Protein AF-A0A4U9WC93-F1 (afdb_monomer)

Mean predicted aligned error: 8.39 Å

Sequence (96 aa):
MNYPVYSKITGEVKYGGENSRIDLLLQAENRVDCYIEVKSVTLLQHQQGYFPDAVTLRGQKHLRELQNVVE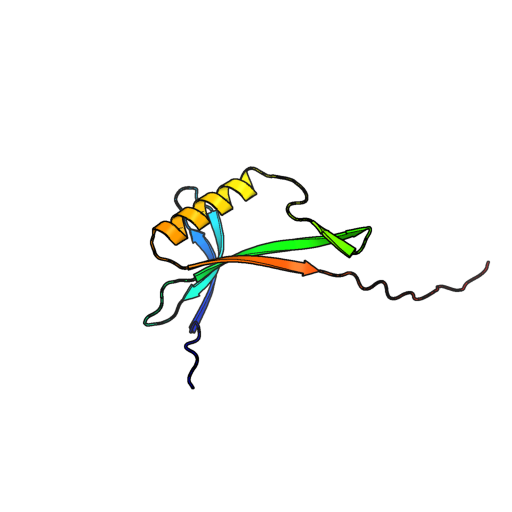QGQRAVLFFAVFTQRHRSGHPSKSY

Structure (mmCIF, N/CA/C/O backbone):
data_AF-A0A4U9WC93-F1
#
_entry.id   AF-A0A4U9WC93-F1
#
loop_
_atom_site.group_PDB
_atom_site.id
_atom_site.type_symbol
_atom_site.label_atom_id
_atom_site.label_alt_id
_atom_site.label_comp_id
_atom_site.label_asym_id
_atom_site.label_entity_id
_atom_site.label_seq_id
_atom_site.pdbx_PDB_ins_code
_atom_site.Cartn_x
_atom_site.Cartn_y
_atom_site.Cartn_z
_atom_site.occupancy
_atom_site.B_iso_or_equiv
_atom_site.auth_seq_id
_atom_site.auth_comp_id
_atom_site.auth_asym_id
_atom_site.auth_atom_id
_atom_site.pdbx_PDB_model_num
ATOM 1 N N . MET A 1 1 ? -23.302 -20.244 4.275 1.00 45.59 1 MET A N 1
ATOM 2 C CA . MET A 1 1 ? -21.998 -19.840 4.843 1.00 45.59 1 MET A CA 1
ATOM 3 C C . MET A 1 1 ? -21.797 -18.381 4.463 1.00 45.59 1 MET A C 1
ATOM 5 O O . MET A 1 1 ? -21.663 -18.101 3.282 1.00 45.59 1 MET A O 1
ATOM 9 N N . ASN A 1 2 ? -21.948 -17.452 5.409 1.00 56.53 2 ASN A N 1
ATOM 10 C CA . ASN A 1 2 ? -21.826 -16.022 5.124 1.00 56.53 2 ASN A CA 1
ATOM 11 C C . ASN A 1 2 ? -20.339 -15.672 5.237 1.00 56.53 2 ASN A C 1
ATOM 13 O O . ASN A 1 2 ? -19.791 -15.712 6.336 1.00 56.53 2 ASN A O 1
ATOM 17 N N . TYR A 1 3 ? -19.657 -15.438 4.117 1.00 58.62 3 TYR A N 1
ATOM 18 C CA . TYR A 1 3 ? -18.273 -14.976 4.167 1.00 58.62 3 TYR A CA 1
ATOM 19 C C . TYR A 1 3 ? -18.305 -13.513 4.601 1.00 58.62 3 TYR A C 1
ATOM 21 O O . TYR A 1 3 ? -18.894 -12.705 3.884 1.00 58.62 3 TYR A O 1
ATOM 29 N N . PRO A 1 4 ? -17.724 -13.139 5.751 1.00 65.94 4 PRO A N 1
ATOM 30 C CA . PRO A 1 4 ? -17.679 -11.737 6.129 1.00 65.94 4 PRO A CA 1
ATOM 31 C C . PRO A 1 4 ? -16.906 -10.971 5.049 1.00 65.94 4 PRO A C 1
ATOM 33 O O . PRO A 1 4 ? -15.779 -11.339 4.697 1.00 65.94 4 PRO A O 1
ATOM 36 N N . VAL A 1 5 ? -17.522 -9.925 4.501 1.00 87.50 5 VAL A N 1
ATOM 37 C CA . VAL A 1 5 ? -16.969 -9.061 3.445 1.00 87.50 5 VAL A CA 1
ATOM 38 C C . VAL A 1 5 ? -16.551 -7.734 4.079 1.00 87.50 5 VAL A C 1
ATOM 40 O O . VAL A 1 5 ? -17.120 -7.325 5.089 1.00 87.50 5 VAL A O 1
ATOM 43 N N . TYR A 1 6 ? -15.534 -7.070 3.531 1.00 94.81 6 TYR A N 1
ATOM 44 C CA . TYR A 1 6 ? -15.286 -5.667 3.874 1.00 94.81 6 TYR A CA 1
ATOM 45 C C . TYR A 1 6 ? -16.440 -4.808 3.337 1.00 94.81 6 TYR A C 1
ATOM 47 O O . TYR A 1 6 ? -16.810 -4.954 2.174 1.00 94.81 6 TYR A O 1
ATOM 55 N N . SER A 1 7 ? -17.028 -3.946 4.168 1.00 95.06 7 SER A N 1
ATOM 56 C CA . SER A 1 7 ? -18.212 -3.150 3.812 1.00 95.06 7 SER A CA 1
ATOM 57 C C . SER A 1 7 ? -17.869 -1.767 3.259 1.00 95.06 7 SER A C 1
ATOM 59 O O . SER A 1 7 ? -18.713 -1.136 2.626 1.00 95.06 7 SER A O 1
ATOM 61 N N . LYS A 1 8 ? -16.633 -1.296 3.464 1.00 97.12 8 LYS A N 1
ATOM 62 C CA . LYS A 1 8 ? -16.152 0.005 2.989 1.00 97.12 8 LYS A CA 1
ATOM 63 C C . LYS A 1 8 ? -14.797 -0.128 2.305 1.00 97.12 8 LYS A C 1
ATOM 65 O O . LYS A 1 8 ? -13.916 -0.825 2.803 1.00 97.12 8 LYS A O 1
ATOM 70 N N . ILE A 1 9 ? -14.634 0.589 1.194 1.00 98.06 9 ILE A N 1
ATOM 71 C CA . ILE A 1 9 ? -13.395 0.692 0.417 1.00 98.06 9 ILE A CA 1
ATOM 72 C C . ILE A 1 9 ? -13.088 2.178 0.231 1.00 98.06 9 ILE A C 1
ATOM 74 O O . ILE A 1 9 ? -13.943 2.920 -0.248 1.00 98.06 9 ILE A O 1
ATOM 78 N N . THR A 1 10 ? -11.891 2.617 0.618 1.00 98.50 10 THR A N 1
ATOM 79 C CA . THR A 1 10 ? -11.434 4.007 0.443 1.00 98.50 10 THR A CA 1
ATOM 80 C C . THR A 1 10 ? -10.083 4.015 -0.261 1.00 98.50 10 THR A C 1
ATOM 82 O O . THR A 1 10 ? -9.197 3.270 0.145 1.00 98.50 10 THR A O 1
ATOM 85 N N . GLY A 1 11 ? -9.919 4.835 -1.299 1.00 98.25 11 GLY A N 1
ATOM 86 C CA . GLY A 1 11 ? -8.645 4.973 -2.008 1.00 98.25 11 GLY A CA 1
ATOM 87 C C . GLY A 1 11 ? -7.765 6.101 -1.469 1.00 98.25 11 GLY A C 1
ATOM 88 O O . GLY A 1 11 ? -8.278 7.050 -0.872 1.00 98.25 11 GLY A O 1
ATOM 89 N N . GLU A 1 12 ? -6.455 6.017 -1.718 1.00 97.56 12 GLU A N 1
ATOM 90 C CA . GLU A 1 12 ? -5.476 7.103 -1.496 1.00 97.56 12 GLU A CA 1
ATOM 91 C C . GLU A 1 12 ? -5.427 7.641 -0.049 1.00 97.56 12 GLU A C 1
ATOM 93 O O . GLU A 1 12 ? -5.227 8.84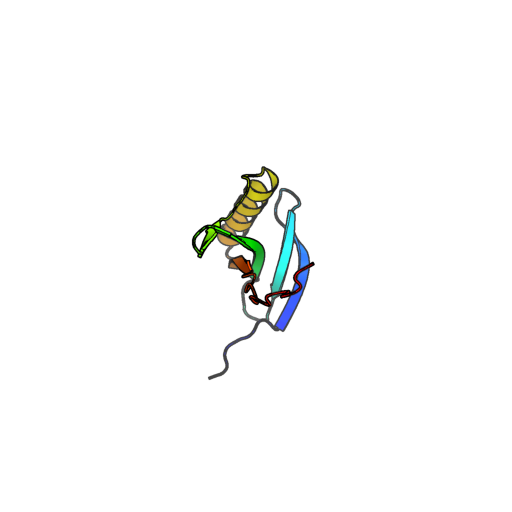2 0.207 1.00 97.56 12 GLU A O 1
ATOM 98 N N . VAL A 1 13 ? -5.613 6.748 0.926 1.00 98.00 13 VAL A N 1
ATOM 99 C CA . VAL A 1 13 ? -5.661 7.100 2.351 1.00 98.00 13 VAL A CA 1
ATOM 100 C C . VAL A 1 13 ? -4.245 7.289 2.888 1.00 98.00 13 VAL A C 1
ATOM 102 O O . VAL A 1 13 ? -3.383 6.433 2.712 1.00 98.00 13 VAL A O 1
ATOM 105 N N . LYS A 1 14 ? -3.988 8.415 3.562 1.00 97.12 14 LYS A N 1
ATOM 106 C CA . LYS A 1 14 ? -2.700 8.642 4.232 1.00 97.12 14 LYS A CA 1
ATOM 107 C C . LYS A 1 14 ? -2.511 7.654 5.385 1.00 97.12 14 LYS A C 1
ATOM 109 O O . LYS A 1 14 ? -3.440 7.449 6.162 1.00 97.12 14 LYS A O 1
ATOM 114 N N . TYR A 1 15 ? -1.314 7.092 5.517 1.00 94.88 15 TYR A N 1
ATOM 115 C CA . TYR A 1 15 ? -0.967 6.149 6.580 1.00 94.88 15 TYR A CA 1
ATOM 116 C C . TYR A 1 15 ? 0.529 6.205 6.913 1.00 94.88 15 TYR A C 1
ATOM 118 O O . TYR A 1 15 ? 1.314 6.800 6.172 1.00 94.88 15 TYR A O 1
ATOM 126 N N . GLY A 1 16 ? 0.894 5.564 8.027 1.00 90.50 16 GLY A N 1
ATOM 127 C CA . GLY A 1 16 ? 2.276 5.448 8.483 1.00 90.50 16 GLY A CA 1
ATOM 128 C C . GLY A 1 16 ? 2.880 6.755 9.010 1.00 90.50 16 GLY A C 1
ATOM 129 O O . GLY A 1 16 ? 2.259 7.819 8.988 1.00 90.50 16 GLY A O 1
ATOM 130 N N . GLY A 1 17 ? 4.097 6.655 9.548 1.00 89.19 17 GLY A N 1
ATOM 131 C CA . GLY A 1 17 ? 4.837 7.796 10.100 1.00 89.19 17 GLY A CA 1
ATOM 132 C C . GLY A 1 17 ? 5.619 8.593 9.052 1.00 89.19 17 GLY A C 1
ATOM 133 O O . GLY A 1 17 ? 6.010 9.728 9.312 1.00 89.19 17 GLY A O 1
ATOM 134 N N . GLU A 1 18 ? 5.824 8.033 7.855 1.00 89.69 18 GLU A N 1
ATOM 135 C CA . GLU A 1 18 ? 6.579 8.645 6.755 1.00 89.69 18 GLU A CA 1
ATOM 136 C C . GLU A 1 18 ? 5.647 9.252 5.676 1.00 89.69 18 GLU A C 1
ATOM 138 O O . GLU A 1 18 ? 6.072 9.522 4.543 1.00 89.69 18 GLU A O 1
ATOM 143 N N . ASN A 1 19 ? 4.375 9.501 6.027 1.00 91.44 19 ASN A N 1
ATOM 144 C CA . ASN A 1 19 ? 3.354 10.169 5.209 1.00 91.44 19 ASN A CA 1
ATOM 145 C C . ASN A 1 19 ? 3.115 9.521 3.830 1.00 91.44 19 ASN A C 1
ATOM 147 O O . ASN A 1 19 ? 2.978 10.228 2.822 1.00 91.44 19 ASN A O 1
ATOM 151 N N . SER A 1 20 ? 3.067 8.190 3.744 1.00 94.81 20 SER A N 1
ATOM 152 C CA . SER A 1 20 ? 2.613 7.533 2.510 1.00 94.81 20 SER A CA 1
ATOM 153 C C . SER A 1 20 ? 1.101 7.547 2.356 1.00 94.81 20 SER A C 1
ATOM 155 O O . SER A 1 20 ? 0.347 7.908 3.260 1.00 94.81 20 SER A O 1
ATOM 157 N N . ARG A 1 21 ? 0.659 7.163 1.158 1.00 97.56 21 ARG A N 1
ATOM 158 C CA . ARG A 1 21 ? -0.735 6.869 0.842 1.00 97.56 21 ARG A CA 1
ATOM 159 C C . ARG A 1 21 ? -0.854 5.420 0.417 1.00 97.56 21 ARG A C 1
ATOM 161 O O . ARG A 1 21 ? -0.019 4.968 -0.361 1.00 97.56 21 ARG A O 1
ATOM 168 N N . ILE A 1 22 ? -1.838 4.724 0.974 1.00 97.69 22 ILE A N 1
ATOM 169 C CA . ILE A 1 22 ? -2.187 3.364 0.581 1.00 97.69 22 ILE A CA 1
ATOM 170 C C . ILE A 1 22 ? -3.167 3.434 -0.587 1.00 97.69 22 ILE A C 1
ATOM 172 O O . ILE A 1 22 ? -4.056 4.293 -0.585 1.00 97.69 22 ILE A O 1
ATOM 176 N N . ASP A 1 23 ? -3.025 2.534 -1.559 1.00 97.94 23 ASP A N 1
ATOM 177 C CA . ASP A 1 23 ? -3.896 2.532 -2.737 1.00 97.94 23 ASP A CA 1
ATOM 178 C C . ASP A 1 23 ? -5.347 2.236 -2.344 1.00 97.94 23 ASP A C 1
ATOM 180 O O . ASP A 1 23 ? -6.251 2.943 -2.787 1.00 97.94 23 ASP A O 1
ATOM 184 N N . LEU A 1 24 ? -5.577 1.244 -1.470 1.00 98.38 24 LEU A N 1
ATOM 185 C CA . LEU A 1 24 ? -6.901 0.924 -0.925 1.00 98.38 24 LEU A CA 1
ATOM 186 C C . LEU A 1 24 ? -6.847 0.611 0.576 1.00 98.38 24 LEU A C 1
ATOM 188 O O . LEU A 1 24 ? -6.001 -0.149 1.043 1.00 98.38 24 LEU A O 1
ATOM 192 N N . LEU A 1 25 ? -7.823 1.127 1.317 1.00 98.44 25 LEU A N 1
ATOM 193 C CA . LEU A 1 25 ? -8.133 0.754 2.694 1.00 98.44 25 LEU A CA 1
ATOM 194 C C . LEU A 1 25 ? -9.514 0.095 2.735 1.00 98.44 25 LEU A C 1
ATOM 196 O O . LEU A 1 25 ? -10.518 0.733 2.398 1.00 98.44 25 LEU A O 1
ATOM 200 N N . LEU A 1 26 ? -9.566 -1.173 3.147 1.00 98.06 26 LEU A N 1
ATOM 201 C CA . LEU A 1 26 ? -10.812 -1.909 3.345 1.00 98.06 26 LEU A CA 1
ATOM 202 C C . LEU A 1 26 ? -11.159 -1.978 4.831 1.00 98.06 26 LEU A C 1
ATOM 204 O O . LEU A 1 26 ? -10.314 -2.349 5.643 1.00 98.06 26 LEU A O 1
ATOM 208 N N . GLN A 1 27 ? -12.413 -1.682 5.167 1.00 97.50 27 GLN A N 1
ATOM 209 C CA . GLN A 1 27 ? -12.907 -1.658 6.547 1.00 97.50 27 GLN A CA 1
ATOM 210 C C . GLN A 1 27 ? -14.240 -2.413 6.656 1.00 97.50 27 GLN A C 1
ATOM 212 O O . GLN A 1 27 ? -15.003 -2.494 5.688 1.00 97.50 27 GLN A O 1
ATOM 217 N N . ALA A 1 28 ? -14.510 -2.995 7.822 1.00 95.75 28 ALA A N 1
ATOM 218 C CA . ALA A 1 28 ? -15.781 -3.633 8.166 1.00 95.75 28 ALA A CA 1
ATOM 219 C C . ALA A 1 28 ? -15.958 -3.685 9.685 1.00 95.75 28 ALA A C 1
ATOM 221 O O . ALA A 1 28 ? -14.981 -3.717 10.429 1.00 95.75 28 ALA A O 1
ATOM 222 N N . GLU A 1 29 ? -17.208 -3.767 10.140 1.00 92.69 29 GLU A N 1
ATOM 223 C CA . GLU A 1 29 ? -17.495 -4.054 11.545 1.00 92.69 29 GLU A CA 1
ATOM 224 C C . GLU A 1 29 ? -16.896 -5.409 11.951 1.00 92.69 29 GLU A C 1
ATOM 226 O O . GLU A 1 29 ? -16.953 -6.383 11.195 1.00 92.69 29 GLU A O 1
ATOM 231 N N . ASN A 1 30 ? -16.329 -5.471 13.159 1.00 90.94 30 ASN A N 1
ATOM 232 C CA . ASN A 1 30 ? -15.724 -6.675 13.741 1.00 90.94 30 ASN A CA 1
ATOM 233 C C . ASN A 1 30 ? -14.559 -7.273 12.927 1.00 90.94 30 ASN A C 1
ATOM 235 O O . ASN A 1 30 ? -14.302 -8.478 12.995 1.00 90.94 30 ASN A O 1
ATOM 239 N N . ARG A 1 31 ? -13.841 -6.454 12.149 1.00 93.50 31 ARG A N 1
ATOM 240 C CA . ARG A 1 31 ? -12.624 -6.861 11.435 1.00 93.50 31 ARG A CA 1
ATOM 241 C C . ARG A 1 31 ? -11.554 -5.790 11.560 1.00 93.50 31 ARG A C 1
ATOM 243 O O . ARG A 1 31 ? -11.862 -4.609 11.633 1.00 93.50 31 ARG A O 1
ATOM 250 N N . VAL A 1 32 ? -10.302 -6.227 11.537 1.00 96.88 32 VAL A N 1
ATOM 251 C CA . VAL A 1 32 ? -9.164 -5.319 11.389 1.00 96.88 32 VAL A CA 1
ATOM 252 C C . VAL A 1 32 ? -9.162 -4.705 9.993 1.00 96.88 32 VAL A C 1
ATOM 254 O O . VAL A 1 32 ? -9.583 -5.346 9.017 1.00 96.88 32 VAL A O 1
ATOM 257 N N . ASP A 1 33 ? -8.663 -3.480 9.905 1.00 97.81 33 ASP A N 1
ATOM 258 C CA . ASP A 1 33 ? -8.525 -2.765 8.649 1.00 97.81 33 ASP A CA 1
ATOM 259 C C . ASP A 1 33 ? -7.518 -3.484 7.740 1.00 97.81 33 ASP A C 1
ATOM 261 O O . ASP A 1 33 ? -6.552 -4.109 8.193 1.00 97.81 33 ASP A O 1
ATOM 265 N N . CYS A 1 34 ? -7.769 -3.434 6.431 1.00 98.06 34 CYS A N 1
ATOM 266 C CA . CYS A 1 34 ? -6.927 -4.054 5.417 1.00 98.06 34 CYS A CA 1
ATOM 267 C C . CYS A 1 34 ? -6.365 -3.006 4.464 1.00 98.06 34 CYS A C 1
ATOM 269 O O . CYS A 1 34 ? -7.087 -2.445 3.642 1.00 98.06 34 CYS A O 1
ATOM 271 N N . TYR A 1 35 ? -5.060 -2.804 4.550 1.00 98.50 35 TYR A N 1
ATOM 272 C CA . TYR A 1 35 ? -4.274 -1.911 3.716 1.00 98.50 35 TYR A CA 1
ATOM 273 C C . TYR A 1 35 ? -3.791 -2.685 2.495 1.00 98.50 35 TYR A C 1
ATOM 275 O O . TYR A 1 35 ? -3.150 -3.726 2.640 1.00 98.50 35 TYR A O 1
ATOM 283 N N . ILE A 1 36 ? -4.110 -2.210 1.296 1.00 98.31 36 ILE A N 1
ATOM 284 C CA . ILE A 1 36 ? -3.713 -2.850 0.043 1.00 98.31 36 ILE A CA 1
ATOM 285 C C . ILE A 1 36 ? -2.885 -1.866 -0.768 1.00 98.31 36 ILE A C 1
ATOM 287 O O . ILE A 1 36 ? -3.388 -0.835 -1.206 1.00 98.31 36 ILE A O 1
ATOM 291 N N . GLU A 1 37 ? -1.626 -2.223 -0.983 1.00 97.62 37 GLU A N 1
ATOM 292 C CA . GLU A 1 37 ? -0.729 -1.550 -1.914 1.00 97.62 37 GLU A CA 1
ATOM 293 C C . GLU A 1 37 ? -0.704 -2.355 -3.215 1.00 97.62 37 GLU A C 1
ATOM 295 O O . GLU A 1 37 ? -0.438 -3.558 -3.209 1.00 97.62 37 GLU A O 1
ATOM 300 N N . VAL A 1 38 ? -0.966 -1.704 -4.338 1.00 95.19 38 VAL A N 1
ATOM 301 C CA . VAL A 1 38 ? -1.016 -2.292 -5.670 1.00 95.19 38 VAL A CA 1
ATOM 302 C C . VAL A 1 38 ? 0.289 -2.006 -6.398 1.00 95.19 38 VAL A C 1
ATOM 304 O O . VAL A 1 38 ? 0.705 -0.866 -6.590 1.00 95.19 38 VAL A O 1
ATOM 307 N N . LYS A 1 39 ? 0.934 -3.068 -6.868 1.00 91.25 39 LYS A N 1
ATOM 308 C CA . LYS A 1 39 ? 2.140 -3.011 -7.688 1.00 91.25 39 LYS A CA 1
ATOM 309 C C . LYS A 1 39 ? 1.859 -3.604 -9.054 1.00 91.25 39 LYS A C 1
ATOM 311 O O . LYS A 1 39 ? 1.398 -4.735 -9.167 1.00 91.25 39 LYS A O 1
ATOM 316 N N . SER A 1 40 ? 2.139 -2.836 -10.098 1.00 88.31 40 SER A N 1
ATOM 317 C CA . SER A 1 40 ? 2.009 -3.323 -11.469 1.00 88.31 40 SER A CA 1
ATOM 318 C C . SER A 1 40 ? 3.222 -4.172 -11.830 1.00 88.31 40 SER A C 1
ATOM 320 O O . SER A 1 40 ? 4.356 -3.742 -11.633 1.00 88.31 40 SER A O 1
ATOM 32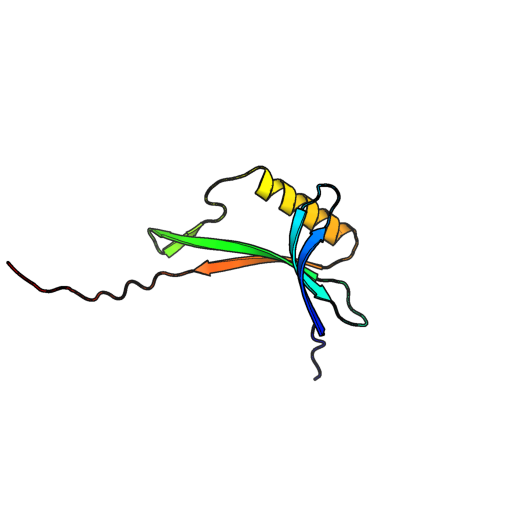2 N N . VAL A 1 41 ? 2.976 -5.365 -12.361 1.00 84.62 41 VAL A N 1
ATOM 323 C CA . VAL A 1 41 ? 3.998 -6.239 -12.937 1.00 84.62 41 VAL A CA 1
ATOM 324 C C . VAL A 1 41 ? 3.810 -6.222 -14.444 1.00 84.62 41 VAL A C 1
ATOM 326 O O . VAL A 1 41 ? 2.776 -6.659 -14.961 1.00 84.62 41 VAL A O 1
ATOM 329 N N . THR A 1 42 ? 4.820 -5.734 -15.152 1.00 72.50 42 THR A N 1
ATOM 330 C CA . THR A 1 42 ? 4.857 -5.813 -16.611 1.00 72.50 42 THR A CA 1
ATOM 331 C C . THR A 1 42 ? 5.506 -7.135 -17.005 1.00 72.50 42 THR A C 1
ATOM 333 O O . THR A 1 42 ? 6.604 -7.460 -16.549 1.00 72.50 42 THR A O 1
ATOM 336 N N . LEU A 1 43 ? 4.818 -7.923 -17.835 1.00 66.06 43 LEU A N 1
ATOM 337 C CA . LEU A 1 43 ? 5.394 -9.131 -18.419 1.00 66.06 43 LEU A CA 1
ATOM 338 C C . LEU A 1 43 ? 6.481 -8.731 -19.430 1.00 66.06 43 LEU A C 1
ATOM 340 O O . LEU A 1 43 ? 6.191 -8.026 -20.396 1.00 66.06 43 LEU A O 1
ATOM 344 N N . LEU A 1 44 ? 7.717 -9.174 -19.210 1.00 66.44 44 LEU A N 1
ATOM 345 C CA . LEU A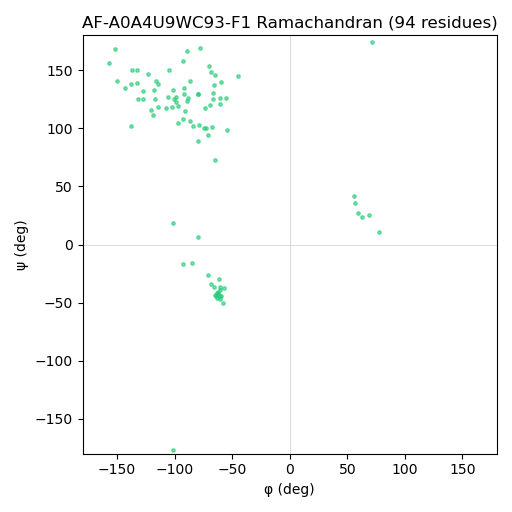 1 44 ? 8.840 -8.993 -20.131 1.00 66.44 44 LEU A CA 1
ATOM 346 C C . LEU A 1 44 ? 9.098 -10.287 -20.926 1.00 66.44 44 LEU A C 1
ATOM 348 O O . LEU A 1 44 ? 8.350 -11.266 -20.840 1.00 66.44 44 LEU A O 1
ATOM 352 N N . GLN A 1 45 ? 10.144 -10.255 -21.760 1.00 59.47 45 GLN A N 1
ATOM 353 C CA . GLN A 1 45 ? 10.590 -11.370 -22.600 1.00 59.47 45 GLN A CA 1
ATOM 354 C C . GLN A 1 45 ? 10.616 -12.710 -21.840 1.00 59.47 45 GLN A C 1
ATOM 356 O O . GLN A 1 45 ? 10.948 -12.770 -20.661 1.00 59.47 45 GLN A O 1
ATOM 361 N N . HIS A 1 46 ? 10.298 -13.795 -22.552 1.00 65.25 46 HIS A N 1
ATOM 362 C CA . HIS A 1 46 ? 10.249 -15.173 -22.036 1.00 65.25 46 HIS A CA 1
ATOM 363 C C . HIS A 1 46 ? 9.117 -15.491 -21.040 1.00 65.25 46 HIS A C 1
ATOM 365 O O . HIS A 1 46 ? 9.237 -16.441 -20.274 1.00 65.25 46 HIS A O 1
ATOM 371 N N . GLN A 1 47 ? 7.993 -14.763 -21.079 1.00 66.06 47 GLN A N 1
ATOM 372 C CA . GLN A 1 47 ? 6.825 -15.017 -20.210 1.00 66.06 47 GLN A CA 1
ATOM 373 C C . GLN A 1 47 ? 7.124 -14.845 -18.707 1.00 66.06 47 GLN A C 1
ATOM 375 O O . GLN A 1 47 ? 6.415 -15.397 -17.866 1.00 66.06 47 GLN A O 1
ATOM 380 N N . GLN A 1 48 ? 8.152 -14.065 -18.361 1.00 67.69 48 GLN A N 1
ATOM 381 C CA . GLN A 1 48 ? 8.503 -13.742 -16.979 1.00 67.69 48 GLN A CA 1
ATOM 382 C C . GLN A 1 48 ? 8.107 -12.296 -16.665 1.00 67.69 48 GLN A C 1
ATOM 384 O O . GLN A 1 48 ? 8.436 -11.364 -17.400 1.00 67.69 48 GLN A O 1
ATOM 389 N N . GLY A 1 49 ? 7.351 -12.108 -15.583 1.00 69.06 49 GLY A N 1
ATOM 390 C CA . GLY A 1 49 ? 7.027 -10.789 -15.045 1.00 69.06 49 GLY A CA 1
ATOM 391 C C . GLY A 1 49 ? 8.055 -10.392 -13.996 1.00 69.06 49 GLY A C 1
ATOM 392 O O . GLY A 1 49 ? 8.392 -11.209 -13.141 1.00 69.06 49 GLY A O 1
ATOM 393 N N . TYR A 1 50 ? 8.535 -9.152 -14.046 1.00 70.25 50 TYR A N 1
ATOM 394 C CA . TYR A 1 50 ? 9.492 -8.635 -13.069 1.00 70.25 50 TYR A CA 1
ATOM 395 C C . TYR A 1 50 ? 8.867 -7.522 -12.240 1.00 70.25 50 TYR A C 1
ATOM 397 O O . TYR A 1 50 ? 8.169 -6.652 -12.764 1.00 70.25 50 TYR A O 1
ATOM 405 N N . PHE A 1 51 ? 9.140 -7.555 -10.937 1.00 74.56 51 PHE A N 1
ATOM 406 C CA . PHE A 1 51 ? 8.882 -6.446 -10.035 1.00 74.56 51 PHE A CA 1
ATOM 407 C C . PHE A 1 51 ? 9.898 -6.424 -8.876 1.00 74.56 51 PHE A C 1
ATOM 409 O O . PHE A 1 51 ? 10.185 -7.482 -8.314 1.00 74.56 51 PHE A O 1
ATOM 416 N N . PRO A 1 52 ? 10.365 -5.235 -8.450 1.00 71.94 52 PRO A N 1
ATOM 417 C CA . PRO A 1 52 ? 10.250 -3.975 -9.181 1.00 71.94 52 PRO A CA 1
ATOM 418 C C . PRO A 1 52 ? 11.163 -3.998 -10.420 1.00 71.94 52 PRO A C 1
ATOM 420 O O . PRO A 1 52 ? 12.172 -4.696 -10.439 1.00 71.94 52 PRO A O 1
ATOM 423 N N . ASP A 1 53 ? 10.816 -3.240 -11.454 1.00 68.75 53 ASP A N 1
ATOM 424 C CA . ASP A 1 53 ? 11.681 -2.985 -12.616 1.00 68.75 53 ASP A CA 1
ATOM 425 C C . ASP A 1 53 ? 12.867 -2.066 -12.263 1.00 68.75 53 ASP A C 1
ATOM 427 O O . ASP A 1 53 ? 13.942 -2.174 -12.849 1.00 68.75 53 ASP A O 1
ATOM 431 N N . ALA A 1 54 ? 12.701 -1.226 -11.238 1.00 76.06 54 ALA A N 1
ATOM 432 C CA . ALA A 1 54 ? 13.776 -0.518 -10.556 1.00 76.06 54 ALA A CA 1
ATOM 433 C C . ALA A 1 54 ? 13.505 -0.411 -9.047 1.00 76.06 54 ALA A C 1
ATOM 435 O O . ALA A 1 54 ? 12.416 -0.032 -8.609 1.00 76.06 54 ALA A O 1
ATOM 436 N N . VAL A 1 55 ? 14.515 -0.692 -8.218 1.00 81.88 55 VAL A N 1
ATOM 437 C CA . VAL A 1 55 ? 14.427 -0.432 -6.773 1.00 81.88 55 VAL A CA 1
ATOM 438 C C . VAL A 1 55 ? 14.370 1.079 -6.548 1.00 81.88 55 VAL A C 1
ATOM 440 O O . VAL A 1 55 ? 15.253 1.812 -6.984 1.00 81.88 55 VAL A O 1
ATOM 443 N N . THR A 1 56 ? 13.343 1.555 -5.841 1.00 86.56 56 THR A N 1
ATOM 444 C CA . THR A 1 56 ? 13.177 2.981 -5.524 1.00 86.56 56 THR A CA 1
ATOM 445 C C . THR A 1 56 ? 13.083 3.208 -4.018 1.00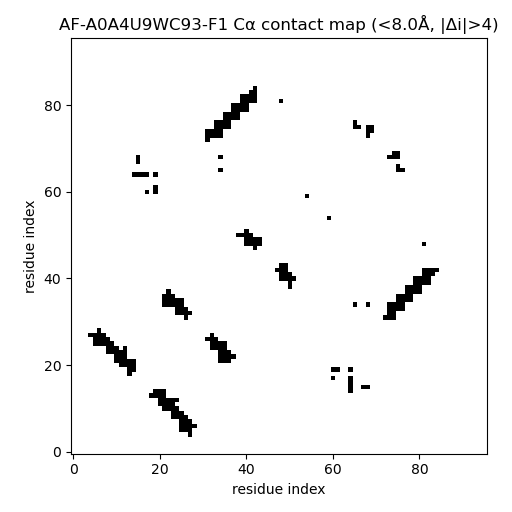 86.56 56 THR A C 1
ATOM 447 O O . THR A 1 56 ? 12.495 2.401 -3.294 1.00 86.56 56 THR A O 1
ATOM 450 N N . LEU A 1 57 ? 13.597 4.351 -3.544 1.00 91.56 57 LEU A N 1
ATOM 451 C CA . LEU A 1 57 ? 13.458 4.772 -2.141 1.00 91.56 57 LEU A CA 1
ATOM 452 C C . LEU A 1 57 ? 11.986 4.867 -1.723 1.00 91.56 57 LEU A C 1
ATOM 454 O O . LEU A 1 57 ? 11.625 4.478 -0.615 1.00 91.56 57 LEU A O 1
ATOM 458 N N . ARG A 1 58 ? 11.117 5.324 -2.635 1.00 90.31 58 ARG A N 1
ATOM 459 C CA . ARG A 1 58 ? 9.668 5.361 -2.412 1.00 90.31 58 ARG A CA 1
ATOM 460 C C . ARG A 1 58 ? 9.096 3.954 -2.226 1.00 90.31 58 ARG A C 1
ATOM 462 O O . ARG A 1 58 ? 8.349 3.741 -1.281 1.00 90.31 58 ARG A O 1
ATOM 469 N N . GLY A 1 59 ? 9.460 2.991 -3.073 1.00 90.31 59 GLY A N 1
ATOM 470 C CA . GLY A 1 59 ? 9.002 1.605 -2.938 1.00 90.31 59 GLY A CA 1
ATOM 471 C C . GLY A 1 59 ? 9.424 0.975 -1.608 1.00 90.31 59 GLY A C 1
ATOM 472 O O . GLY A 1 59 ? 8.597 0.382 -0.921 1.00 90.31 59 GLY A O 1
ATOM 473 N N . GLN A 1 60 ? 10.680 1.174 -1.203 1.00 92.44 60 GLN A N 1
ATOM 474 C CA . GLN A 1 60 ? 11.184 0.707 0.094 1.00 92.44 60 GLN A CA 1
ATOM 475 C C . GLN A 1 60 ? 10.451 1.356 1.274 1.00 92.44 60 GLN A C 1
ATOM 477 O O . GLN A 1 60 ? 10.126 0.671 2.240 1.00 92.44 60 GLN A O 1
ATOM 482 N N . LYS A 1 61 ? 10.162 2.660 1.183 1.00 94.50 61 LYS A N 1
ATOM 483 C CA . LYS A 1 61 ? 9.392 3.397 2.192 1.00 94.50 61 LYS A CA 1
ATOM 484 C C . LYS A 1 61 ? 8.005 2.792 2.407 1.00 94.50 61 LYS A C 1
ATOM 486 O O . LYS A 1 61 ? 7.655 2.467 3.535 1.00 94.50 61 LYS A O 1
ATOM 491 N N . HIS A 1 62 ? 7.261 2.561 1.325 1.00 94.75 62 HIS A N 1
ATOM 492 C CA . HIS A 1 62 ? 5.935 1.941 1.409 1.00 94.75 62 HIS A CA 1
ATOM 493 C C . HIS A 1 62 ? 6.004 0.530 2.023 1.00 94.75 62 HIS A C 1
ATOM 495 O O . HIS A 1 62 ? 5.164 0.181 2.843 1.00 94.75 62 HIS A O 1
ATOM 501 N N . LEU A 1 63 ? 7.027 -0.274 1.699 1.00 94.88 63 LEU A N 1
ATOM 502 C CA . LEU A 1 63 ? 7.195 -1.601 2.306 1.00 94.88 63 LEU A CA 1
ATOM 503 C C . LEU A 1 63 ? 7.430 -1.537 3.821 1.00 94.88 63 LEU A C 1
ATOM 505 O O . LEU A 1 63 ? 6.833 -2.329 4.546 1.00 94.88 63 LEU A O 1
ATOM 509 N N . ARG A 1 64 ? 8.252 -0.595 4.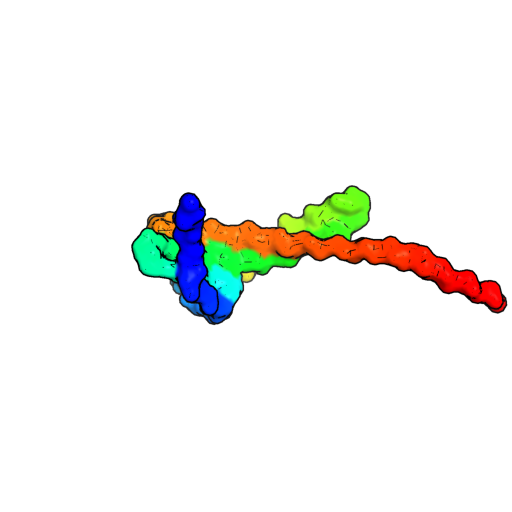307 1.00 96.12 64 ARG A N 1
ATOM 510 C CA . ARG A 1 64 ? 8.439 -0.385 5.754 1.00 96.12 64 ARG A CA 1
ATOM 511 C C . ARG A 1 64 ? 7.140 0.025 6.438 1.00 96.12 64 ARG A C 1
ATOM 513 O O . ARG A 1 64 ? 6.810 -0.491 7.498 1.00 96.12 64 ARG A O 1
ATOM 520 N N . GLU A 1 65 ? 6.367 0.918 5.828 1.00 96.69 65 GLU A N 1
ATOM 521 C CA . GLU A 1 65 ? 5.089 1.330 6.412 1.00 96.69 65 GLU A CA 1
ATOM 522 C C . GLU A 1 65 ? 4.051 0.201 6.410 1.00 96.69 65 GLU A C 1
ATOM 524 O O . GLU A 1 65 ? 3.309 0.078 7.381 1.00 96.69 65 GLU A O 1
ATOM 529 N N . LEU A 1 66 ? 4.042 -0.680 5.404 1.00 97.50 66 LEU A N 1
ATOM 530 C CA . LEU A 1 66 ? 3.226 -1.901 5.437 1.00 97.50 66 LEU A CA 1
ATOM 531 C C . LEU A 1 66 ? 3.673 -2.881 6.530 1.00 97.50 66 LEU A C 1
ATOM 533 O O . LEU A 1 66 ? 2.820 -3.513 7.148 1.00 97.50 66 LEU A O 1
ATOM 537 N N . GLN A 1 67 ? 4.977 -3.008 6.797 1.00 97.06 67 GLN A N 1
ATOM 538 C CA . GLN A 1 67 ? 5.473 -3.806 7.928 1.00 97.06 67 GLN A CA 1
ATOM 539 C C . GLN A 1 67 ? 4.938 -3.248 9.254 1.00 97.06 67 GLN A C 1
ATOM 541 O O . GLN A 1 67 ? 4.347 -3.996 10.029 1.00 97.06 67 GLN A O 1
ATOM 546 N N . ASN A 1 68 ? 5.009 -1.927 9.448 1.00 97.38 68 ASN A N 1
ATOM 547 C CA . ASN A 1 68 ? 4.463 -1.263 10.636 1.00 97.38 68 ASN A CA 1
ATOM 548 C C . ASN A 1 68 ? 2.943 -1.478 10.787 1.00 97.38 68 ASN A C 1
ATOM 550 O O . ASN A 1 68 ? 2.450 -1.635 11.901 1.00 97.38 68 ASN A O 1
ATOM 554 N N . VAL A 1 69 ? 2.185 -1.505 9.683 1.00 97.69 69 VAL A N 1
ATOM 555 C CA . VAL A 1 69 ? 0.742 -1.829 9.695 1.00 97.69 69 VAL A CA 1
ATOM 556 C C . VAL A 1 69 ? 0.501 -3.235 10.259 1.00 97.69 69 VAL A C 1
ATOM 558 O O . VAL A 1 69 ? -0.386 -3.414 11.095 1.00 97.69 69 VAL A O 1
ATOM 561 N N . VAL A 1 70 ? 1.300 -4.224 9.844 1.00 97.75 70 VAL A N 1
ATOM 562 C CA . VAL A 1 70 ? 1.209 -5.599 10.367 1.00 97.75 70 VAL A CA 1
ATOM 563 C C . VAL A 1 70 ? 1.574 -5.653 11.849 1.00 97.75 70 VAL A C 1
ATOM 565 O O . VAL A 1 70 ? 0.870 -6.293 12.628 1.00 97.75 70 VAL A O 1
ATOM 568 N N . GLU A 1 71 ? 2.631 -4.953 12.259 1.00 97.69 71 GLU A N 1
ATOM 569 C CA . GLU A 1 71 ? 3.061 -4.875 13.664 1.00 97.69 71 GLU A CA 1
ATOM 570 C C . GLU A 1 71 ? 1.992 -4.258 14.579 1.00 97.69 71 GLU A C 1
ATOM 572 O O . GLU A 1 71 ? 1.870 -4.638 15.741 1.00 97.69 71 GLU A O 1
ATOM 577 N N . GLN A 1 72 ? 1.158 -3.363 14.045 1.00 96.88 72 GLN A N 1
ATOM 578 C CA . GLN A 1 72 ? 0.011 -2.769 14.744 1.00 96.88 72 GLN A CA 1
ATOM 579 C C . GLN A 1 72 ? -1.228 -3.685 14.786 1.00 96.88 72 GLN A C 1
ATOM 581 O O . GLN A 1 72 ? -2.303 -3.259 15.214 1.00 96.88 72 GLN A O 1
ATOM 586 N N . GLY A 1 73 ? -1.109 -4.935 14.330 1.00 97.75 73 GLY A N 1
ATOM 587 C CA . GLY A 1 73 ? -2.195 -5.916 14.319 1.00 97.75 73 GLY A CA 1
ATOM 588 C C . GLY A 1 73 ? -3.219 -5.713 13.201 1.00 97.75 73 GLY A C 1
ATOM 589 O O . GLY A 1 73 ? -4.271 -6.353 13.216 1.00 97.75 73 GLY A O 1
ATOM 590 N N . GLN A 1 74 ? -2.936 -4.838 12.232 1.00 97.88 74 GLN A N 1
ATOM 591 C CA . GLN A 1 74 ? -3.777 -4.648 11.052 1.00 97.88 74 GLN A CA 1
ATOM 592 C C . GLN A 1 74 ? -3.362 -5.600 9.928 1.00 97.88 74 GLN A C 1
ATOM 594 O O . GLN A 1 74 ? -2.298 -6.223 9.946 1.00 97.88 74 GLN A O 1
ATOM 599 N N . ARG A 1 75 ? -4.209 -5.718 8.905 1.00 97.75 75 ARG A N 1
ATOM 600 C CA . ARG A 1 75 ? -3.896 -6.521 7.724 1.00 97.75 75 ARG A CA 1
ATOM 601 C C . ARG A 1 75 ? -3.224 -5.652 6.663 1.00 97.75 75 ARG A C 1
ATOM 603 O O . ARG A 1 75 ? -3.771 -4.631 6.264 1.00 97.75 75 ARG A O 1
ATOM 610 N N . ALA A 1 76 ? -2.089 -6.105 6.143 1.00 98.00 76 ALA A N 1
ATOM 611 C CA . ALA A 1 76 ? -1.431 -5.517 4.979 1.00 98.00 76 ALA A CA 1
ATOM 612 C C . ALA A 1 76 ? -1.397 -6.516 3.814 1.00 98.00 76 ALA A C 1
ATOM 614 O O . ALA A 1 76 ? -1.172 -7.712 4.009 1.00 98.00 76 ALA A O 1
ATOM 615 N N . VAL A 1 77 ? -1.614 -6.02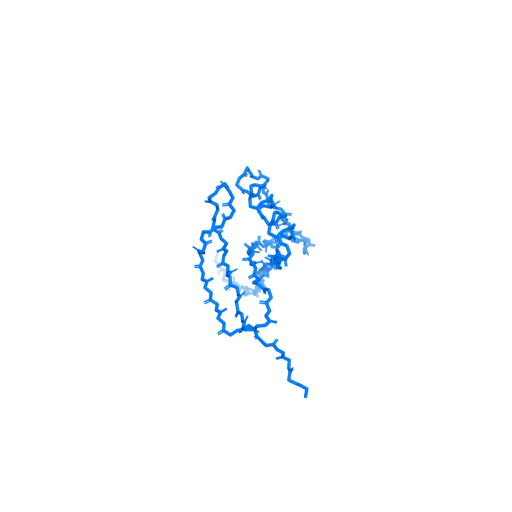7 2.596 1.00 97.94 77 VAL A N 1
ATOM 616 C CA . VAL A 1 77 ? -1.548 -6.797 1.352 1.00 97.94 77 VAL A CA 1
ATOM 617 C C . VAL A 1 77 ? -0.706 -6.021 0.348 1.00 97.94 77 VAL A C 1
ATOM 619 O O . VAL A 1 77 ? -1.018 -4.882 0.017 1.00 97.94 77 VAL A O 1
ATOM 622 N N . LEU A 1 78 ? 0.329 -6.669 -0.180 1.00 96.50 78 LEU A N 1
ATOM 623 C CA . LEU A 1 78 ? 1.025 -6.216 -1.379 1.00 96.50 78 LEU A CA 1
ATOM 624 C C . LEU A 1 78 ? 0.450 -6.984 -2.574 1.00 96.50 78 LEU A C 1
ATOM 626 O O . LEU A 1 78 ? 0.693 -8.180 -2.730 1.00 96.50 78 LEU A O 1
ATOM 630 N N . PHE A 1 79 ? -0.378 -6.319 -3.372 1.00 96.31 79 PHE A N 1
ATOM 631 C CA . PHE A 1 79 ? -1.106 -6.913 -4.486 1.00 96.31 79 PHE A CA 1
ATOM 632 C C . PHE A 1 79 ? -0.371 -6.675 -5.806 1.00 96.31 79 PHE A C 1
ATOM 634 O O . PHE A 1 79 ? -0.204 -5.536 -6.235 1.00 96.31 79 PHE A O 1
ATOM 641 N N . PHE A 1 80 ? 0.025 -7.750 -6.485 1.00 91.69 80 PHE A N 1
ATOM 642 C CA . PHE A 1 80 ? 0.682 -7.674 -7.788 1.00 91.69 80 PHE A CA 1
ATOM 643 C C . PHE A 1 80 ? -0.331 -7.784 -8.932 1.00 91.69 80 PHE A C 1
ATOM 645 O O . PHE A 1 80 ? -0.862 -8.859 -9.208 1.00 91.69 80 PHE A O 1
ATOM 652 N N . ALA A 1 81 ? -0.579 -6.670 -9.620 1.00 90.88 81 ALA A N 1
ATOM 653 C CA . ALA A 1 81 ? -1.392 -6.618 -10.829 1.00 90.88 81 ALA A CA 1
ATOM 654 C C . ALA A 1 81 ? -0.527 -6.970 -12.051 1.00 90.88 81 ALA A C 1
ATOM 656 O O . ALA A 1 81 ? 0.258 -6.147 -12.522 1.00 90.88 81 ALA A O 1
ATOM 657 N N . VAL A 1 82 ? -0.651 -8.202 -12.552 1.00 86.81 82 VAL A N 1
ATOM 658 C CA . VAL A 1 82 ? 0.115 -8.685 -13.712 1.00 86.81 82 VAL A CA 1
ATOM 659 C C . VAL A 1 82 ? -0.656 -8.411 -15.001 1.00 86.81 82 VAL A C 1
ATOM 661 O O . VAL A 1 82 ? -1.713 -8.999 -15.238 1.00 86.81 82 VAL A O 1
ATOM 664 N N . PHE A 1 83 ? -0.111 -7.550 -15.860 1.00 78.19 83 PHE A N 1
ATOM 665 C CA . PHE A 1 83 ? -0.697 -7.260 -17.169 1.00 78.19 83 PHE A CA 1
ATOM 666 C C . PHE A 1 83 ? 0.012 -8.069 -18.255 1.00 78.19 83 PHE A C 1
ATOM 668 O O . PHE A 1 83 ? 1.222 -7.954 -18.448 1.00 78.19 83 PHE A O 1
ATOM 675 N N . THR A 1 84 ? -0.747 -8.874 -19.002 1.00 70.12 84 THR A N 1
ATOM 676 C CA . THR A 1 84 ? -0.232 -9.566 -20.189 1.00 70.12 84 THR A CA 1
ATOM 677 C C . THR A 1 84 ? -0.696 -8.833 -21.443 1.00 70.12 84 THR A C 1
ATOM 679 O O . THR A 1 84 ? -1.893 -8.719 -21.709 1.00 70.12 84 THR A O 1
ATOM 682 N N . GLN A 1 85 ? 0.242 -8.327 -22.249 1.00 65.56 85 GLN A N 1
ATOM 683 C CA . GLN A 1 85 ? -0.089 -7.975 -23.625 1.00 65.56 85 GLN A CA 1
ATOM 684 C C . GLN A 1 85 ? -0.221 -9.277 -24.404 1.00 65.56 85 GLN A C 1
ATOM 686 O O . GLN A 1 85 ? 0.763 -9.902 -24.795 1.00 65.56 85 GLN A O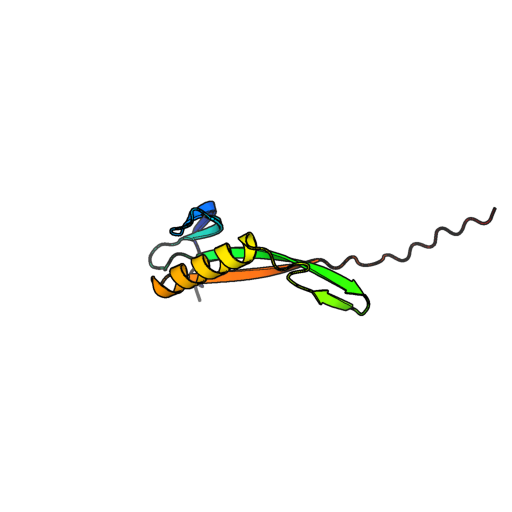 1
ATOM 691 N N . ARG A 1 86 ? -1.457 -9.720 -24.621 1.00 57.28 86 ARG A N 1
ATOM 692 C CA . ARG A 1 86 ? -1.711 -10.772 -25.598 1.00 57.28 86 ARG A CA 1
ATOM 693 C C . ARG A 1 86 ? -1.406 -10.159 -26.963 1.00 57.28 86 ARG A C 1
ATOM 695 O O . ARG A 1 86 ? -2.221 -9.395 -27.477 1.00 57.28 86 ARG A O 1
ATOM 702 N N . HIS A 1 87 ? -0.239 -10.461 -27.535 1.00 56.22 87 HIS A N 1
ATOM 703 C CA . HIS A 1 87 ? 0.021 -10.204 -28.948 1.00 56.22 87 HIS A CA 1
ATOM 704 C C . HIS A 1 87 ? -1.094 -10.895 -29.745 1.00 56.22 87 HIS A C 1
ATOM 706 O O . HIS A 1 87 ? -1.071 -12.105 -29.957 1.00 56.22 87 HIS A O 1
ATOM 712 N N . ARG A 1 88 ? -2.117 -10.141 -30.159 1.00 53.25 88 ARG A N 1
ATOM 713 C CA . ARG A 1 88 ? -2.978 -10.558 -31.260 1.00 53.25 88 ARG A CA 1
ATOM 714 C C . ARG A 1 88 ? -2.119 -10.387 -32.500 1.00 53.25 88 ARG A C 1
ATOM 716 O O . ARG A 1 88 ? -1.915 -9.266 -32.953 1.00 53.25 88 ARG A O 1
ATOM 723 N N . SER A 1 89 ? -1.561 -11.480 -33.001 1.00 51.94 89 SER A N 1
ATOM 724 C CA . SER A 1 89 ? -0.885 -11.532 -34.293 1.00 51.94 89 SER A CA 1
ATOM 725 C C . SER A 1 89 ? -1.894 -11.277 -35.420 1.00 51.94 89 SER A C 1
ATOM 727 O O . SER A 1 89 ? -2.288 -12.179 -36.149 1.00 51.94 89 SER A O 1
ATOM 729 N N . GLY A 1 90 ? -2.340 -10.033 -35.576 1.00 53.41 90 GLY A N 1
ATOM 730 C CA . GLY A 1 90 ? -2.898 -9.568 -36.837 1.00 53.41 90 GLY A CA 1
ATOM 731 C C . GLY A 1 90 ? -1.728 -9.270 -37.760 1.00 53.41 90 GLY A C 1
ATOM 732 O O . GLY A 1 90 ? -1.056 -8.264 -37.570 1.00 53.41 90 GLY A O 1
ATOM 733 N N . 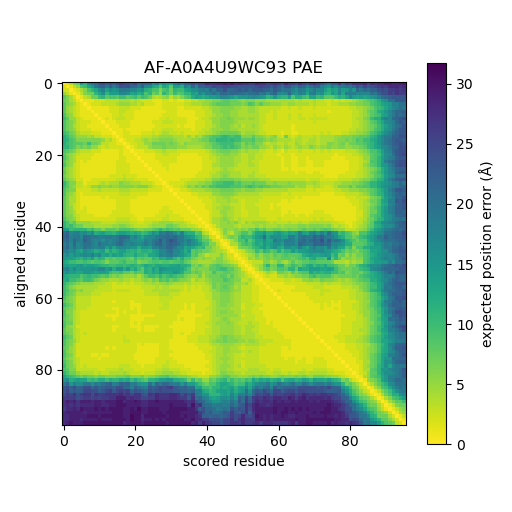HIS A 1 91 ? -1.447 -10.154 -38.717 1.00 47.72 91 HIS A N 1
ATOM 734 C CA . HIS A 1 91 ? -0.562 -9.824 -39.833 1.00 47.72 91 HIS A CA 1
ATOM 735 C C . HIS A 1 91 ? -1.176 -8.643 -40.604 1.00 47.72 91 HIS A C 1
ATOM 737 O O . HIS A 1 91 ? -2.273 -8.810 -41.141 1.00 47.72 91 HIS A O 1
ATOM 743 N N . PRO A 1 92 ? -0.513 -7.483 -40.755 1.00 46.06 92 PRO A N 1
ATOM 744 C CA . PRO A 1 92 ? -0.808 -6.622 -41.880 1.00 46.06 92 PRO A CA 1
ATOM 745 C C . PRO A 1 92 ? -0.064 -7.205 -43.084 1.00 46.06 92 PRO A C 1
ATOM 747 O O . PRO A 1 92 ? 1.084 -6.864 -43.356 1.00 46.06 92 PRO A O 1
ATOM 750 N N . SER A 1 93 ? -0.709 -8.118 -43.810 1.00 47.09 93 SER A N 1
ATOM 751 C CA . SER A 1 93 ? -0.299 -8.419 -45.177 1.00 47.09 93 SER A CA 1
ATOM 752 C C . SER A 1 93 ? -0.674 -7.224 -46.052 1.00 47.09 93 SER A C 1
ATOM 754 O O . SER A 1 93 ? -1.806 -7.137 -46.530 1.00 47.09 93 SER A O 1
ATOM 756 N N . LYS A 1 94 ? 0.258 -6.298 -46.265 1.00 42.25 94 LYS A N 1
ATOM 757 C CA . LYS A 1 94 ? 0.294 -5.519 -47.503 1.00 42.25 94 LYS A CA 1
ATOM 758 C C . LYS A 1 94 ? 1.732 -5.403 -47.974 1.00 42.25 94 LYS A C 1
ATOM 760 O O . LYS A 1 94 ? 2.510 -4.618 -47.447 1.00 42.25 94 LYS A O 1
ATOM 765 N N . SER A 1 95 ? 2.036 -6.228 -48.969 1.00 43.22 95 SER A N 1
ATOM 766 C CA . SER A 1 95 ? 3.070 -5.968 -49.957 1.00 43.22 95 SER A CA 1
ATOM 767 C C . SER A 1 95 ? 2.793 -4.621 -50.623 1.00 43.22 95 SER A C 1
ATOM 769 O O . SER A 1 95 ? 1.690 -4.422 -51.133 1.00 43.22 95 SER A O 1
ATOM 771 N N . TYR A 1 96 ? 3.787 -3.740 -50.605 1.00 50.06 96 TYR A N 1
ATOM 772 C CA . TYR A 1 96 ? 4.159 -2.847 -51.700 1.00 50.06 96 TYR A CA 1
ATOM 773 C C . TYR A 1 96 ? 5.680 -2.730 -51.683 1.00 50.06 96 TYR A C 1
ATOM 775 O O . TYR A 1 96 ? 6.235 -2.679 -50.561 1.00 50.06 96 TYR A O 1
#

Secondary structure (DSSP, 8-state):
-------EEEEEEEETTTTEEEEEEEE-TTS--EEEEEEEEEEEGGGEEES-SS--HHHHHHHHHHHHHHHTT-EEEEEEEEE-------------

pLDDT: mean 83.79, std 17.27, range [42.25, 98.5]

Foldseek 3Di:
DDDDDQPDKDAQCFFDPVGGTFGIWTHDPPAAIEGEHEDEWEQDPPRDTDPPPDDDPVVVVVVVRLVVCVVVVHHYYYHYHYDDDPPPPPDPPDDD

Organism: Serratia fonticola (NCBI:txid47917)

Solvent-accessible surface area (backbone atoms only — not comparable to full-atom values): 6049 Å² total; per-residue (Å²): 134,87,76,90,67,70,76,42,80,44,65,66,43,74,44,66,94,84,71,45,62,34,54,31,41,33,34,36,88,99,52,67,45,34,41,33,41,77,41,76,23,55,57,45,83,91,84,42,65,49,73,74,90,63,94,44,74,66,61,55,50,53,52,54,42,43,49,52,39,40,76,72,69,32,43,59,43,82,44,74,48,74,52,75,84,76,80,75,84,73,79,83,87,70,92,127

InterPro domains:
  IPR005224 Sugar fermentation stimulation protein [PTHR30545] (6-92)
  IPR040452 Sugar fermentation stimulation protein, C-terminal [PF03749] (5-93)

Nearest PDB structures (foldseek):
  4dap-assembly1_A  TM=9.362E-01  e=1.570E-08  Escherichia coli K-12
  6y6k-assembly1_A  TM=4.031E-01  e=1.344E+00  SFTS virus AH12
  1uf2-assembly1_A  TM=3.066E-01  e=2.734E+00  Rice dwarf virus
  1uf2-assembly1_B  TM=2.339E-01  e=6.327E+00  Rice dwarf virus

Radius of gyration: 18.94 Å; Cα contacts (8 Å, |Δi|>4): 140; chains: 1; bounding box: 36×30×66 Å